Protein AF-A0A7K3CUM5-F1 (afdb_monomer_lite)

Structure (mmCIF, N/CA/C/O backbone):
data_AF-A0A7K3CUM5-F1
#
_entry.id   AF-A0A7K3CUM5-F1
#
loop_
_atom_site.group_PDB
_atom_site.id
_atom_site.type_symbol
_atom_site.label_atom_id
_atom_site.label_alt_id
_atom_site.label_comp_id
_atom_site.label_asym_id
_atom_site.label_entity_id
_atom_site.label_seq_id
_atom_site.pdbx_PDB_ins_code
_atom_site.Cartn_x
_atom_site.Cartn_y
_atom_site.Cartn_z
_atom_site.occupancy
_atom_site.B_iso_or_equiv
_atom_site.auth_seq_id
_atom_site.auth_comp_id
_atom_site.auth_asym_id
_atom_site.auth_atom_id
_atom_site.pdbx_PDB_model_num
ATOM 1 N N . MET A 1 1 ? 59.571 -7.561 -59.762 1.00 53.09 1 MET A N 1
ATOM 2 C CA . MET A 1 1 ? 59.050 -6.194 -59.968 1.00 53.09 1 MET A CA 1
ATOM 3 C C . MET A 1 1 ? 57.542 -6.285 -59.881 1.00 53.09 1 MET A C 1
ATOM 5 O O . MET A 1 1 ? 56.894 -6.546 -60.883 1.00 53.09 1 MET A O 1
ATOM 9 N N . THR A 1 2 ? 57.012 -6.212 -58.664 1.00 50.41 2 THR A N 1
ATOM 10 C CA . THR A 1 2 ? 55.568 -6.219 -58.409 1.00 50.41 2 THR A CA 1
ATOM 11 C C . THR A 1 2 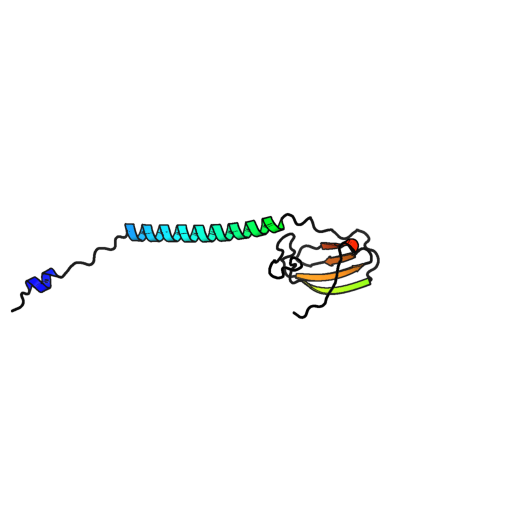? 54.984 -4.952 -59.023 1.00 50.41 2 THR A C 1
ATOM 13 O O . THR A 1 2 ? 55.534 -3.864 -58.837 1.00 50.41 2 THR A O 1
ATOM 16 N N . SER A 1 3 ? 53.963 -5.109 -59.858 1.00 68.12 3 SER A N 1
ATOM 17 C CA . SER A 1 3 ? 53.439 -4.035 -60.695 1.00 68.12 3 SER A CA 1
ATOM 18 C C . SER A 1 3 ? 52.753 -2.980 -59.828 1.00 68.12 3 SER A C 1
ATOM 20 O O . SER A 1 3 ? 51.874 -3.305 -59.036 1.00 68.12 3 SER A O 1
ATOM 22 N N . LEU A 1 4 ? 53.095 -1.700 -60.009 1.00 62.44 4 LEU A N 1
ATOM 23 C CA . LEU A 1 4 ? 52.380 -0.584 -59.370 1.00 62.44 4 LEU A CA 1
ATOM 24 C C . LEU A 1 4 ? 50.881 -0.551 -59.740 1.00 62.44 4 LEU A C 1
ATOM 26 O O . LEU A 1 4 ? 50.102 0.102 -59.052 1.00 62.44 4 LEU A O 1
ATOM 30 N N . LEU A 1 5 ? 50.474 -1.274 -60.792 1.00 59.59 5 LEU A N 1
ATOM 31 C CA . LEU A 1 5 ? 49.072 -1.457 -61.170 1.00 59.59 5 LEU A CA 1
ATOM 32 C C . LEU A 1 5 ? 48.315 -2.386 -60.209 1.00 59.59 5 LEU A C 1
ATOM 34 O O . LEU A 1 5 ? 47.130 -2.164 -59.992 1.00 59.59 5 LEU A O 1
ATOM 38 N N . GLU A 1 6 ? 48.979 -3.370 -59.590 1.00 58.12 6 GLU A N 1
ATOM 39 C CA . GLU A 1 6 ? 48.338 -4.249 -58.597 1.00 58.12 6 GLU A CA 1
ATOM 40 C C . GLU A 1 6 ? 48.043 -3.492 -57.294 1.00 58.12 6 GLU A C 1
ATOM 42 O O . GLU A 1 6 ? 46.953 -3.619 -56.751 1.00 58.12 6 GLU A O 1
ATOM 47 N N . LEU A 1 7 ? 48.947 -2.606 -56.848 1.00 57.81 7 LEU A N 1
ATOM 48 C CA . LEU A 1 7 ? 48.700 -1.745 -55.678 1.00 57.81 7 LEU A CA 1
ATOM 49 C C . LEU A 1 7 ? 47.590 -0.702 -55.907 1.00 57.81 7 LEU A C 1
ATOM 51 O O . LEU A 1 7 ? 47.022 -0.185 -54.946 1.00 57.81 7 LEU A O 1
ATOM 55 N N . ALA A 1 8 ? 47.322 -0.338 -57.164 1.00 58.38 8 ALA A N 1
ATOM 56 C CA . ALA A 1 8 ? 46.283 0.624 -57.521 1.00 58.38 8 ALA A CA 1
ATOM 57 C C . ALA A 1 8 ? 44.900 -0.029 -57.687 1.00 58.38 8 ALA A C 1
ATOM 59 O O . ALA A 1 8 ? 43.894 0.651 -57.487 1.00 58.38 8 ALA A O 1
ATOM 60 N N . ALA A 1 9 ? 44.852 -1.322 -58.024 1.00 56.12 9 ALA A N 1
ATOM 61 C CA . ALA A 1 9 ? 43.613 -2.079 -58.201 1.00 56.12 9 ALA A CA 1
ATOM 62 C C . ALA A 1 9 ? 42.875 -2.352 -56.876 1.00 56.12 9 ALA A C 1
ATOM 64 O O . ALA A 1 9 ? 41.657 -2.476 -56.882 1.00 56.12 9 ALA A O 1
ATOM 65 N N . ASP A 1 10 ? 43.590 -2.355 -55.747 1.00 53.47 10 ASP A N 1
ATOM 66 C CA . ASP A 1 10 ? 43.051 -2.674 -54.414 1.00 53.47 10 ASP A CA 1
ATOM 67 C C . ASP A 1 10 ? 42.476 -1.471 -53.643 1.00 53.47 10 ASP A C 1
ATOM 69 O O . ASP A 1 10 ? 42.164 -1.557 -52.455 1.00 53.47 10 ASP A O 1
ATOM 73 N N . LYS A 1 11 ? 42.297 -0.317 -54.296 1.00 53.44 11 LYS A N 1
ATOM 74 C CA . LYS A 1 11 ? 41.508 0.782 -53.719 1.00 53.44 11 LYS A CA 1
ATOM 75 C C . LYS A 1 11 ? 40.023 0.561 -53.989 1.00 53.44 11 LYS A C 1
ATOM 77 O O . LYS A 1 11 ? 39.371 1.388 -54.628 1.00 53.44 11 LYS A O 1
ATOM 82 N N . GLU A 1 12 ? 39.478 -0.531 -53.454 1.00 58.66 12 GLU A N 1
ATOM 83 C CA . GLU A 1 12 ? 38.047 -0.588 -53.174 1.00 58.66 12 GLU A CA 1
ATOM 84 C C . GLU A 1 12 ? 37.736 0.562 -52.216 1.00 58.66 12 GLU A C 1
ATOM 86 O O . GLU A 1 12 ? 38.120 0.593 -51.045 1.00 58.66 12 GLU A O 1
ATOM 91 N N . SER A 1 13 ? 37.107 1.592 -52.770 1.00 55.03 13 SER A N 1
ATOM 92 C CA . SER A 1 13 ? 36.547 2.681 -51.990 1.00 55.03 13 SER A CA 1
ATOM 93 C C . SER A 1 13 ? 35.516 2.037 -51.076 1.00 55.03 13 SER A C 1
ATOM 95 O O . SER A 1 13 ? 34.569 1.455 -51.595 1.00 55.03 13 SER A O 1
ATOM 97 N N . ALA A 1 14 ? 35.734 2.074 -49.757 1.00 56.09 14 ALA A N 1
ATOM 98 C CA . ALA A 1 14 ? 34.815 1.489 -48.785 1.00 56.09 14 ALA A CA 1
ATOM 99 C C . ALA A 1 14 ? 33.374 1.827 -49.190 1.00 56.09 14 ALA A C 1
ATOM 101 O O . ALA A 1 14 ? 33.070 3.017 -49.339 1.00 56.09 14 ALA A O 1
ATOM 102 N N . GLU A 1 15 ? 32.548 0.798 -49.441 1.00 59.97 15 GLU A N 1
ATOM 103 C CA . GLU A 1 15 ? 31.167 0.966 -49.900 1.00 59.97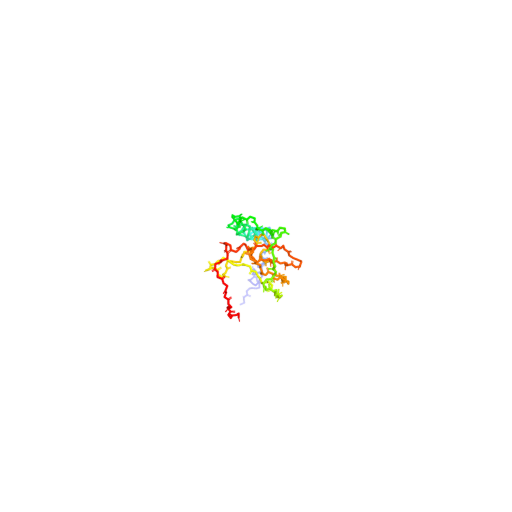 15 GLU A CA 1
ATOM 104 C C . GLU A 1 15 ? 30.525 2.094 -49.099 1.00 59.97 15 GLU A C 1
ATOM 106 O O . GLU A 1 15 ? 30.526 2.082 -47.860 1.00 59.97 15 GLU A O 1
ATOM 111 N N . VAL A 1 16 ? 30.057 3.120 -49.817 1.00 61.28 16 VAL A N 1
ATOM 112 C CA . VAL A 1 16 ? 29.380 4.259 -49.211 1.00 61.28 16 VAL A CA 1
ATOM 113 C C . VAL A 1 16 ? 28.266 3.665 -48.380 1.00 61.28 16 VAL A C 1
ATOM 115 O O . VAL A 1 16 ? 27.351 3.055 -48.920 1.00 61.28 16 VAL A O 1
ATOM 118 N N . THR A 1 17 ? 28.419 3.798 -47.064 1.00 66.88 17 THR A N 1
ATOM 119 C CA . THR A 1 17 ? 27.442 3.408 -46.055 1.00 66.88 17 THR A CA 1
ATOM 120 C C . THR A 1 17 ? 26.035 3.484 -46.640 1.00 66.88 17 THR A C 1
ATOM 122 O O . THR A 1 17 ? 25.606 4.578 -47.012 1.00 66.88 17 THR A O 1
ATOM 125 N N . ASP A 1 18 ? 25.328 2.354 -46.720 1.00 78.00 18 ASP A N 1
ATOM 126 C CA . ASP A 1 18 ? 23.920 2.362 -47.106 1.00 78.00 18 ASP A CA 1
ATOM 127 C C . ASP A 1 18 ? 23.126 3.054 -45.990 1.00 78.00 18 ASP A C 1
ATOM 129 O O . ASP A 1 18 ? 22.683 2.459 -45.002 1.00 78.00 18 ASP A O 1
ATOM 133 N N . TRP A 1 19 ? 23.038 4.375 -46.110 1.00 79.06 19 TRP A N 1
ATOM 134 C CA . TRP A 1 19 ? 22.367 5.244 -45.161 1.00 79.06 19 TRP A CA 1
ATOM 135 C C . TRP A 1 19 ? 20.874 4.935 -45.089 1.00 79.06 19 TRP A C 1
ATOM 137 O O . TRP A 1 19 ? 20.289 5.107 -44.022 1.00 79.06 19 TRP A O 1
ATOM 147 N N . ALA A 1 20 ? 20.271 4.430 -46.171 1.00 81.62 20 ALA A N 1
ATOM 148 C CA . ALA A 1 20 ? 18.874 4.019 -46.183 1.00 81.62 20 ALA A CA 1
ATOM 149 C C . ALA A 1 20 ? 18.681 2.742 -45.356 1.00 81.62 20 ALA A C 1
ATOM 151 O O . ALA A 1 20 ? 17.809 2.710 -44.486 1.00 81.62 20 ALA A O 1
ATOM 152 N N . ALA A 1 21 ? 19.541 1.736 -45.539 1.00 84.12 21 ALA A N 1
ATOM 153 C CA . ALA A 1 21 ? 19.527 0.533 -44.712 1.00 84.12 21 ALA A CA 1
ATOM 154 C C . ALA A 1 21 ? 19.794 0.859 -43.237 1.00 84.12 21 ALA A C 1
ATOM 156 O O . ALA A 1 21 ? 19.066 0.390 -42.362 1.00 84.12 21 ALA A O 1
ATOM 157 N N . ARG A 1 22 ? 20.789 1.706 -42.931 1.00 87.12 22 ARG A N 1
ATOM 158 C CA . ARG A 1 22 ? 21.073 2.128 -41.547 1.00 87.12 22 ARG A CA 1
ATOM 159 C C . ARG A 1 22 ? 19.906 2.883 -40.925 1.00 87.12 22 ARG A C 1
ATOM 161 O O . ARG A 1 22 ? 19.554 2.598 -39.783 1.00 87.12 22 ARG A O 1
ATOM 168 N N . LEU A 1 23 ? 19.286 3.806 -41.659 1.00 92.19 23 LEU A N 1
ATOM 169 C CA . LEU A 1 23 ? 18.109 4.525 -41.178 1.00 92.19 23 LEU A CA 1
ATOM 170 C C . LEU A 1 23 ? 16.940 3.562 -40.935 1.00 92.19 23 LEU A C 1
ATOM 172 O O . LEU A 1 23 ? 16.277 3.668 -39.908 1.00 92.19 23 LEU A O 1
ATOM 176 N N . GLY A 1 24 ? 16.746 2.578 -41.817 1.00 93.69 24 GLY A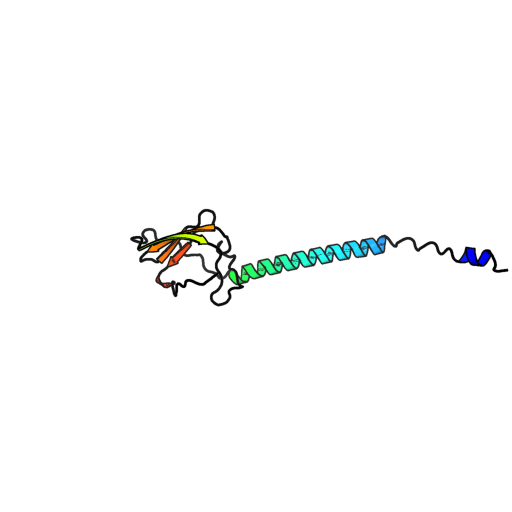 N 1
ATOM 177 C CA . GLY A 1 24 ? 15.770 1.503 -41.637 1.00 93.69 24 GLY A CA 1
ATOM 178 C C . GLY A 1 24 ? 16.003 0.706 -40.351 1.00 93.69 24 GLY A C 1
ATOM 179 O O . GLY A 1 24 ? 15.078 0.546 -39.556 1.00 93.69 24 GLY A O 1
ATOM 180 N N . TRP A 1 25 ? 17.243 0.279 -40.090 1.00 95.12 25 TRP A N 1
ATOM 181 C CA . TRP A 1 25 ? 17.613 -0.411 -38.849 1.00 95.12 25 TRP A CA 1
ATOM 182 C C . TRP A 1 25 ? 17.403 0.453 -37.604 1.00 95.12 25 TRP A C 1
ATOM 184 O O . TRP A 1 25 ? 16.889 -0.039 -36.601 1.00 95.12 25 TRP A O 1
ATOM 194 N N . VAL A 1 26 ? 17.752 1.741 -37.663 1.00 95.62 26 VAL A N 1
ATOM 195 C CA . VAL A 1 26 ? 17.550 2.679 -36.548 1.00 95.62 26 VAL A CA 1
ATOM 196 C C . VAL A 1 26 ? 16.063 2.867 -36.259 1.00 95.62 26 VAL A C 1
ATOM 198 O O . VAL A 1 26 ? 15.649 2.754 -35.108 1.00 95.62 26 VAL A O 1
ATOM 201 N N . VAL A 1 27 ? 15.243 3.104 -37.285 1.00 97.31 27 VAL A N 1
ATOM 202 C CA . VAL A 1 27 ? 13.789 3.243 -37.124 1.00 97.31 27 VAL A CA 1
ATOM 203 C C . VAL A 1 27 ? 13.181 1.948 -36.586 1.00 97.31 27 VAL A C 1
ATOM 205 O O . VAL A 1 27 ? 12.398 1.994 -35.639 1.00 97.31 27 VAL A O 1
ATOM 208 N N . GLY A 1 28 ? 13.582 0.792 -37.122 1.00 97.50 28 GLY A N 1
ATOM 209 C CA . GLY A 1 28 ? 13.142 -0.515 -36.635 1.00 97.50 28 GLY A CA 1
ATOM 210 C C . GLY A 1 28 ? 13.487 -0.737 -35.161 1.00 97.50 28 GLY A C 1
ATOM 211 O O . GLY A 1 28 ? 12.627 -1.143 -34.379 1.00 97.50 28 GLY A O 1
ATOM 212 N N . LEU A 1 29 ? 14.713 -0.394 -34.754 1.00 97.50 29 LEU A N 1
ATOM 213 C CA . LEU A 1 29 ? 15.148 -0.482 -33.362 1.00 97.50 29 LEU A CA 1
ATOM 214 C C . LEU A 1 29 ? 14.345 0.459 -32.453 1.00 97.50 29 LEU A C 1
ATOM 216 O O . LEU A 1 29 ? 13.912 0.043 -31.381 1.00 97.50 29 LEU A O 1
ATOM 220 N N . LEU A 1 30 ? 14.102 1.702 -32.876 1.00 98.25 30 LEU A N 1
ATOM 221 C CA . LEU A 1 30 ? 13.305 2.661 -32.105 1.00 98.25 30 LEU A CA 1
ATOM 222 C C . LEU A 1 30 ? 11.858 2.191 -31.923 1.00 98.25 30 LEU A C 1
ATOM 224 O O . LEU A 1 30 ? 11.323 2.287 -30.819 1.00 98.25 30 LEU A O 1
ATOM 228 N N . LEU A 1 31 ? 11.237 1.642 -32.971 1.00 98.31 31 LEU A N 1
ATOM 229 C CA . LEU A 1 31 ? 9.892 1.067 -32.890 1.00 98.31 31 LEU A CA 1
ATOM 230 C C . LEU A 1 31 ? 9.853 -0.148 -31.962 1.00 98.31 31 LEU A C 1
ATOM 232 O O . LEU A 1 31 ? 8.930 -0.271 -31.159 1.00 98.31 31 LEU A O 1
ATOM 236 N N . PHE A 1 32 ? 10.865 -1.015 -32.023 1.00 97.75 32 PHE A N 1
ATOM 237 C CA . PHE A 1 32 ? 10.978 -2.157 -31.121 1.00 97.75 32 PHE A CA 1
ATOM 238 C C . PHE A 1 32 ? 11.120 -1.715 -29.659 1.00 97.75 32 PHE A C 1
ATOM 240 O O . PHE A 1 32 ? 10.403 -2.211 -28.792 1.00 97.75 32 PHE A O 1
ATOM 247 N N . ILE A 1 33 ? 11.979 -0.730 -29.383 1.00 98.00 33 ILE A N 1
ATOM 248 C CA . ILE A 1 33 ? 12.132 -0.143 -28.046 1.00 98.00 33 ILE A CA 1
ATOM 249 C C . ILE A 1 33 ? 10.802 0.455 -27.570 1.00 98.00 33 ILE A C 1
ATOM 251 O O . ILE A 1 33 ? 10.362 0.167 -26.456 1.00 98.00 33 ILE A O 1
ATOM 255 N N . ALA A 1 34 ? 10.131 1.246 -28.411 1.00 97.69 34 ALA A N 1
ATOM 256 C CA . ALA A 1 34 ? 8.836 1.834 -28.084 1.00 97.69 34 ALA A CA 1
ATOM 257 C C . ALA A 1 34 ? 7.775 0.761 -27.785 1.00 97.69 34 ALA A C 1
ATOM 259 O O . ALA A 1 34 ? 7.024 0.900 -26.818 1.00 97.69 34 ALA A O 1
ATOM 260 N N . LEU A 1 35 ? 7.750 -0.332 -28.556 1.00 96.94 35 LEU A N 1
ATOM 261 C CA . LEU A 1 35 ? 6.868 -1.475 -28.324 1.00 96.94 35 LEU A CA 1
ATOM 262 C C . LEU A 1 35 ? 7.162 -2.153 -26.981 1.00 96.94 35 LEU A C 1
ATOM 264 O O . LEU A 1 35 ? 6.230 -2.426 -26.229 1.00 96.94 35 LEU A O 1
ATOM 268 N N . VAL A 1 36 ? 8.434 -2.388 -26.643 1.00 96.75 36 VAL A N 1
ATOM 269 C CA . VAL A 1 36 ? 8.822 -2.965 -25.345 1.00 96.75 36 VAL A CA 1
ATOM 270 C C . VAL A 1 36 ? 8.357 -2.069 -24.199 1.00 96.75 36 VAL A C 1
ATOM 272 O O . VAL A 1 36 ? 7.700 -2.554 -23.278 1.00 96.75 36 VAL A O 1
ATOM 275 N N . TYR A 1 37 ? 8.607 -0.758 -24.266 1.00 95.88 37 TYR A N 1
ATOM 276 C CA . TYR A 1 37 ? 8.120 0.181 -23.249 1.00 95.88 37 TYR A CA 1
ATOM 277 C C . TYR A 1 37 ? 6.590 0.212 -23.162 1.00 95.88 37 TYR A C 1
ATOM 279 O O . TYR A 1 37 ? 6.036 0.316 -22.064 1.00 95.88 37 TYR A O 1
ATOM 287 N N . TRP A 1 38 ? 5.895 0.089 -24.294 1.00 95.31 38 TRP A N 1
ATOM 288 C CA . TRP A 1 38 ? 4.440 -0.007 -24.324 1.00 95.31 38 TRP A CA 1
ATOM 289 C C . TRP A 1 38 ? 3.937 -1.290 -23.647 1.00 95.31 38 TRP A C 1
ATOM 291 O O . TRP A 1 38 ? 3.066 -1.209 -22.782 1.00 95.31 38 TRP A O 1
ATOM 301 N N . LEU A 1 39 ? 4.538 -2.448 -23.938 1.00 93.50 39 LEU A N 1
ATOM 302 C CA . LEU A 1 39 ? 4.207 -3.724 -23.293 1.00 93.50 39 LEU A CA 1
ATOM 303 C C . LEU A 1 39 ? 4.506 -3.709 -21.789 1.00 93.50 39 LEU A C 1
ATOM 305 O O . LEU A 1 39 ? 3.698 -4.195 -21.001 1.00 93.50 39 LEU A O 1
ATOM 309 N N . MET A 1 40 ? 5.622 -3.107 -21.363 1.00 90.69 40 MET A N 1
ATOM 310 C CA . MET A 1 40 ? 5.931 -2.925 -19.939 1.00 90.69 40 MET A CA 1
ATOM 311 C C . MET A 1 40 ? 4.867 -2.070 -19.244 1.00 90.69 40 MET A C 1
ATOM 313 O O . MET A 1 40 ? 4.428 -2.406 -18.143 1.00 90.69 40 MET A O 1
ATOM 317 N N . ARG A 1 41 ? 4.417 -0.988 -19.894 1.00 86.81 41 ARG A N 1
ATOM 318 C CA . ARG A 1 41 ? 3.336 -0.136 -19.385 1.00 86.81 41 ARG A CA 1
ATOM 319 C C . ARG A 1 41 ? 2.020 -0.904 -19.285 1.00 86.81 41 ARG A C 1
ATOM 321 O O . ARG A 1 41 ? 1.328 -0.772 -18.278 1.00 86.81 41 ARG A O 1
ATOM 328 N N . GLU A 1 42 ? 1.678 -1.697 -20.294 1.00 87.25 42 GLU A N 1
ATOM 329 C CA . GLU A 1 42 ? 0.434 -2.468 -20.316 1.00 87.25 42 GLU A CA 1
ATOM 330 C C . GLU A 1 42 ? 0.440 -3.592 -19.272 1.00 87.25 42 GLU A C 1
ATOM 332 O O . GLU A 1 42 ? -0.517 -3.727 -18.514 1.00 87.25 42 GLU A O 1
ATOM 337 N N . GLY A 1 43 ? 1.562 -4.300 -19.112 1.00 81.56 43 GLY A N 1
ATOM 338 C CA . GLY A 1 43 ? 1.747 -5.277 -18.036 1.00 81.56 43 GLY A CA 1
ATOM 339 C C . GLY A 1 43 ? 1.643 -4.655 -16.638 1.00 81.56 43 GLY A C 1
ATOM 340 O O . GLY A 1 43 ? 1.167 -5.291 -15.696 1.00 81.56 43 GLY A O 1
ATOM 341 N N . TRP A 1 44 ? 2.033 -3.386 -16.487 1.00 72.25 44 TRP A N 1
ATOM 342 C CA . TRP A 1 44 ? 1.847 -2.658 -15.232 1.00 72.25 44 TRP A CA 1
ATOM 343 C C . TRP A 1 44 ? 0.377 -2.308 -14.970 1.00 72.25 44 TRP A C 1
ATOM 345 O O . TRP A 1 44 ? -0.079 -2.442 -13.835 1.00 72.25 44 TRP A O 1
ATOM 355 N N . LYS A 1 45 ? -0.382 -1.926 -16.007 1.00 69.44 45 LYS A N 1
ATOM 356 C CA . LYS A 1 45 ? -1.835 -1.702 -15.904 1.00 69.44 45 LYS A CA 1
ATOM 357 C C . LYS A 1 45 ? -2.600 -2.993 -15.618 1.00 69.44 45 LYS A C 1
ATOM 359 O O . LYS A 1 45 ? -3.504 -2.974 -14.792 1.00 69.44 45 LYS A O 1
ATOM 364 N N . TRP A 1 46 ? -2.208 -4.108 -16.237 1.00 69.56 46 TRP A N 1
ATOM 365 C CA . TRP A 1 46 ? -2.803 -5.427 -15.993 1.00 69.56 46 TRP A CA 1
ATOM 366 C C . TRP A 1 46 ? -2.608 -5.905 -14.546 1.00 69.56 46 TRP A C 1
ATOM 368 O O . TRP A 1 46 ? -3.493 -6.526 -13.960 1.00 69.56 46 TRP A O 1
ATOM 378 N N . ARG A 1 47 ? -1.485 -5.553 -13.906 1.00 65.25 47 ARG A N 1
ATOM 379 C CA . ARG A 1 47 ? -1.337 -5.758 -12.454 1.00 65.25 47 ARG A CA 1
ATOM 380 C C . ARG A 1 47 ? -2.325 -4.922 -11.640 1.00 65.25 47 ARG A C 1
ATOM 382 O O . ARG A 1 47 ? -2.841 -5.410 -10.643 1.00 65.25 47 ARG A O 1
ATOM 389 N N . GLY A 1 48 ? -2.630 -3.705 -12.087 1.00 60.75 48 GLY A N 1
ATOM 390 C CA . GLY A 1 48 ? -3.693 -2.884 -11.504 1.00 60.75 48 GLY A CA 1
ATOM 391 C C . GLY A 1 48 ? -5.078 -3.523 -11.639 1.00 60.75 48 GLY A C 1
ATOM 392 O O . GLY A 1 48 ? -5.838 -3.496 -10.680 1.00 60.75 48 GLY A O 1
ATOM 393 N N . THR A 1 49 ? -5.388 -4.160 -12.776 1.00 60.78 49 THR A N 1
ATOM 394 C CA . THR A 1 49 ? -6.678 -4.848 -12.976 1.00 60.78 49 THR A CA 1
ATOM 395 C C . THR A 1 49 ? -6.821 -6.106 -12.124 1.00 60.78 49 THR A C 1
ATOM 397 O O . THR A 1 49 ? -7.907 -6.362 -11.626 1.00 60.78 49 THR A O 1
ATOM 400 N N . LEU A 1 50 ? -5.733 -6.847 -11.875 1.00 61.03 50 LEU A N 1
ATOM 401 C CA . LEU A 1 50 ? -5.750 -8.003 -10.963 1.00 61.03 50 LEU A CA 1
ATOM 402 C C . LEU A 1 50 ? -5.993 -7.603 -9.497 1.00 61.03 50 LEU A C 1
ATOM 404 O O . LEU A 1 50 ? -6.463 -8.414 -8.709 1.00 61.03 50 LEU A O 1
ATOM 408 N N . GLN A 1 51 ? -5.689 -6.355 -9.136 1.00 60.28 51 GLN A N 1
ATOM 409 C CA . GLN A 1 51 ? -5.993 -5.769 -7.827 1.00 60.28 51 GLN A CA 1
ATOM 410 C C . GLN A 1 51 ? -7.281 -4.921 -7.850 1.00 60.28 51 GLN A C 1
ATOM 412 O O . GLN A 1 51 ? -7.639 -4.328 -6.835 1.00 60.28 51 GLN A O 1
ATOM 417 N N . GLY A 1 52 ? -7.967 -4.833 -8.995 1.00 58.78 52 GLY A N 1
ATOM 418 C CA . GLY A 1 52 ? -9.154 -3.998 -9.196 1.00 58.78 52 GLY A CA 1
ATOM 419 C C . GLY A 1 52 ? -10.414 -4.538 -8.520 1.00 58.78 52 GLY A C 1
ATOM 420 O O . GLY A 1 52 ? -11.307 -3.759 -8.209 1.00 58.78 52 GLY A O 1
ATOM 421 N N . ASP A 1 53 ? -10.447 -5.838 -8.221 1.00 64.56 53 ASP A N 1
ATOM 422 C CA . ASP A 1 53 ? -11.535 -6.479 -7.470 1.00 64.56 53 ASP A CA 1
ATOM 423 C C . ASP A 1 53 ? -11.471 -6.187 -5.960 1.00 64.56 53 ASP A C 1
ATOM 425 O O . ASP A 1 53 ? -12.295 -6.686 -5.191 1.00 64.56 53 ASP A O 1
ATOM 429 N N . LEU A 1 54 ? -10.494 -5.391 -5.504 1.00 72.81 54 LEU A N 1
ATOM 430 C CA . LEU A 1 54 ? -10.465 -4.931 -4.123 1.00 72.81 54 LEU A CA 1
ATOM 431 C C . LEU A 1 54 ? -11.662 -4.002 -3.882 1.00 72.81 54 LEU A C 1
ATOM 433 O O . LEU A 1 54 ? -11.727 -2.932 -4.502 1.00 72.81 54 LEU A O 1
ATOM 437 N N . PRO A 1 55 ? -12.586 -4.375 -2.976 1.00 79.00 55 PRO A N 1
ATOM 438 C CA . PRO A 1 55 ? -13.726 -3.536 -2.655 1.00 79.00 55 PRO A CA 1
ATOM 439 C C . PRO A 1 55 ? -13.250 -2.190 -2.111 1.00 79.00 55 PRO A C 1
ATOM 441 O O . PRO A 1 55 ? -12.120 -2.050 -1.632 1.00 79.00 55 PRO A O 1
ATOM 444 N N . GLU A 1 56 ? -14.126 -1.195 -2.198 1.00 83.50 56 GLU A N 1
ATOM 445 C CA . GLU A 1 56 ? -13.861 0.117 -1.624 1.00 83.50 56 GLU A CA 1
ATOM 446 C C . GLU A 1 56 ? -13.538 -0.009 -0.130 1.00 83.50 56 GLU A C 1
ATOM 448 O O . GLU A 1 56 ? -14.106 -0.844 0.586 1.00 83.50 56 GLU A O 1
ATOM 453 N N . LEU A 1 57 ? -12.569 0.784 0.326 1.00 85.00 57 LEU A N 1
ATOM 454 C CA . LEU A 1 57 ? -12.108 0.709 1.703 1.00 85.00 57 LEU A CA 1
ATOM 455 C C . LEU A 1 57 ? -13.216 1.207 2.637 1.00 85.00 57 LEU A C 1
ATOM 457 O O . LEU A 1 57 ? -13.745 2.300 2.414 1.00 85.00 57 LEU A O 1
ATOM 461 N N . PRO A 1 58 ? -13.562 0.447 3.694 1.00 87.06 58 PRO A N 1
ATOM 462 C CA . PRO A 1 58 ? -14.489 0.932 4.699 1.00 87.06 58 PRO A CA 1
ATOM 463 C C . PRO A 1 58 ? -14.007 2.273 5.250 1.00 87.06 58 PRO A C 1
ATOM 465 O O . PRO A 1 58 ? -12.816 2.467 5.503 1.00 87.06 58 PRO A O 1
ATOM 468 N N . THR A 1 59 ? -14.940 3.200 5.430 1.00 86.06 59 THR A N 1
ATOM 469 C CA . THR A 1 59 ? -14.690 4.458 6.139 1.00 86.06 59 THR A CA 1
ATOM 470 C C . THR A 1 59 ? -15.052 4.276 7.608 1.00 86.06 59 THR A C 1
ATOM 472 O O . THR A 1 59 ? -15.921 3.462 7.937 1.00 86.06 59 THR A O 1
ATOM 475 N N . ALA A 1 60 ? -14.379 5.009 8.493 1.00 84.06 60 ALA A N 1
ATOM 476 C CA . ALA A 1 60 ? -14.685 4.972 9.913 1.00 84.06 60 ALA A CA 1
ATOM 477 C C . ALA A 1 60 ? -16.156 5.367 10.162 1.00 84.06 60 ALA A C 1
ATOM 479 O O . ALA A 1 60 ? -16.676 6.267 9.492 1.00 84.06 60 ALA A O 1
ATOM 480 N N . PRO A 1 61 ? -16.854 4.698 11.097 1.00 86.44 61 PRO A N 1
ATOM 481 C CA . PRO A 1 61 ? -18.190 5.117 11.501 1.00 86.44 61 PRO A CA 1
ATOM 482 C C . PRO A 1 61 ? -18.134 6.507 12.149 1.00 86.44 61 PRO A C 1
ATOM 484 O O . PRO A 1 61 ? -17.119 6.893 12.721 1.00 86.44 61 PRO A O 1
ATOM 487 N N . SER A 1 62 ? -19.241 7.251 12.099 1.00 84.00 62 SER A N 1
ATOM 488 C CA . SER A 1 62 ? -19.321 8.604 12.676 1.00 84.00 62 SER A CA 1
ATOM 489 C C . SER A 1 62 ? -19.090 8.641 14.189 1.00 84.00 62 SER A C 1
ATOM 491 O O . SER A 1 62 ? -18.668 9.665 14.715 1.00 84.00 62 SER A O 1
ATOM 493 N N . ASP A 1 63 ? -19.390 7.539 14.876 1.00 85.62 63 ASP A N 1
ATOM 494 C CA . ASP A 1 63 ? -19.113 7.340 16.297 1.00 85.62 63 ASP A CA 1
ATOM 495 C C . ASP A 1 63 ? -18.452 5.963 16.490 1.00 85.62 63 ASP A C 1
ATOM 497 O O . ASP A 1 63 ? -19.143 4.952 16.638 1.00 85.62 63 ASP A O 1
ATOM 501 N N . PRO A 1 64 ? -17.112 5.882 16.400 1.00 82.06 64 PRO A N 1
ATOM 502 C CA . PRO A 1 64 ? -16.378 4.633 16.585 1.00 82.06 64 PRO A CA 1
ATOM 503 C C . PRO A 1 64 ? -16.275 4.217 18.062 1.00 82.06 64 PRO A C 1
ATOM 505 O O . PRO A 1 64 ? -15.815 3.112 18.358 1.00 82.06 64 PRO A O 1
ATOM 508 N N . GLY A 1 65 ? -16.732 5.065 18.991 1.00 88.44 65 GLY A N 1
ATOM 509 C CA . GLY A 1 65 ? -16.588 4.862 20.426 1.00 88.44 65 GLY A CA 1
ATOM 510 C C . GLY A 1 65 ? -15.219 5.299 20.970 1.00 88.44 65 GLY A C 1
ATOM 511 O O . GLY A 1 65 ? -14.427 5.932 20.268 1.00 88.44 65 GLY A O 1
ATOM 512 N N . PRO A 1 66 ? -14.932 5.001 22.251 1.00 90.62 66 PRO A N 1
ATOM 513 C CA . PRO A 1 66 ? -13.723 5.469 22.918 1.00 90.62 66 PRO A CA 1
ATOM 514 C C . PRO A 1 66 ? -12.454 4.811 22.360 1.00 90.62 66 PRO A C 1
ATOM 516 O O . PRO A 1 66 ? -12.420 3.608 22.084 1.00 90.62 66 PRO A O 1
ATOM 519 N N . ALA A 1 67 ? -11.380 5.598 22.265 1.00 93.31 67 ALA A N 1
ATOM 520 C CA . ALA A 1 67 ? -10.059 5.104 21.899 1.00 93.31 67 ALA A CA 1
ATOM 521 C C . ALA A 1 67 ? -9.503 4.180 22.994 1.00 93.31 67 ALA A C 1
ATOM 523 O O . ALA A 1 67 ? -9.340 4.571 24.151 1.00 93.31 67 ALA A O 1
ATOM 524 N N . ARG A 1 68 ? -9.191 2.939 22.618 1.00 94.19 68 ARG A N 1
ATOM 525 C CA . ARG A 1 68 ? -8.487 1.965 23.462 1.00 94.19 68 ARG A CA 1
ATOM 526 C C . ARG A 1 68 ? -6.978 2.146 23.402 1.00 94.19 68 ARG A C 1
ATOM 528 O O . ARG A 1 68 ? -6.290 1.914 24.392 1.00 94.19 68 ARG A O 1
ATOM 535 N N . LEU A 1 69 ? -6.468 2.479 22.221 1.00 93.88 69 LEU A N 1
ATOM 536 C CA . LEU A 1 69 ? -5.046 2.643 21.964 1.00 93.88 69 LEU A CA 1
ATOM 537 C C . LEU A 1 69 ? -4.846 3.606 20.800 1.00 93.88 69 LEU A C 1
ATOM 539 O O . LEU A 1 69 ? -5.480 3.455 19.758 1.00 93.88 69 LEU A O 1
ATOM 543 N N . GLU A 1 70 ? -3.913 4.533 20.972 1.00 95.69 70 GLU A N 1
ATOM 544 C CA . GLU A 1 70 ? -3.486 5.462 19.935 1.00 95.69 70 GLU A CA 1
ATOM 545 C C . GLU A 1 70 ? -1.995 5.272 19.671 1.00 95.69 70 GLU A C 1
ATOM 547 O O . GLU A 1 70 ? -1.184 5.199 20.599 1.00 95.69 70 GLU A O 1
ATOM 552 N N . LEU A 1 71 ? -1.627 5.158 18.399 1.00 95.12 71 LEU A N 1
ATOM 553 C CA . LEU A 1 71 ? -0.246 4.989 17.964 1.00 95.12 71 LEU A CA 1
ATOM 554 C C . LEU A 1 71 ? 0.035 5.889 16.768 1.00 95.12 71 LEU A C 1
ATOM 556 O O . LEU A 1 71 ? -0.833 6.161 15.947 1.00 95.12 71 LEU A O 1
ATOM 560 N N . SER A 1 72 ? 1.290 6.296 16.623 1.00 95.25 72 SER A N 1
ATOM 561 C CA . SER A 1 72 ? 1.763 6.957 15.410 1.00 95.25 72 SER A CA 1
ATOM 562 C C . SER A 1 72 ? 2.964 6.218 14.843 1.00 95.25 72 SER A C 1
ATOM 564 O O . SER A 1 72 ? 3.729 5.572 15.563 1.00 95.25 72 SER A O 1
ATOM 566 N N . GLY A 1 73 ? 3.130 6.286 13.526 1.00 93.25 73 GLY A N 1
ATOM 567 C CA . GLY A 1 73 ? 4.203 5.573 12.859 1.00 93.25 73 GLY A CA 1
ATOM 568 C C . GLY A 1 73 ? 4.352 5.917 11.387 1.00 93.25 73 GLY A C 1
ATOM 569 O O . GLY A 1 73 ? 3.927 6.969 10.898 1.00 93.25 73 GLY A O 1
ATOM 570 N N . ARG A 1 74 ? 5.000 5.001 10.668 1.00 94.00 74 ARG A N 1
ATOM 571 C CA . ARG A 1 74 ? 5.194 5.088 9.223 1.00 94.00 74 ARG A CA 1
ATOM 572 C C . ARG A 1 74 ? 4.497 3.927 8.540 1.00 94.00 74 ARG A C 1
ATOM 574 O O . ARG A 1 74 ? 4.815 2.766 8.789 1.00 94.00 74 ARG A O 1
ATOM 581 N N . TYR A 1 75 ? 3.608 4.263 7.620 1.00 92.31 75 TYR A N 1
ATOM 582 C CA . TYR A 1 75 ? 2.969 3.297 6.753 1.00 92.31 75 TYR A CA 1
ATOM 583 C C . TYR A 1 75 ? 3.873 3.010 5.547 1.00 92.31 75 TYR A C 1
ATOM 585 O O . TYR A 1 75 ? 4.289 3.922 4.827 1.00 92.31 75 TYR A O 1
ATOM 593 N N . HIS A 1 76 ? 4.206 1.736 5.341 1.00 90.31 76 HIS A N 1
ATOM 594 C CA . HIS A 1 76 ? 5.114 1.298 4.275 1.00 90.31 76 HIS A CA 1
ATOM 595 C C . HIS A 1 76 ? 4.372 0.821 3.020 1.00 90.31 76 HIS A C 1
ATOM 597 O O . HIS A 1 76 ? 4.854 1.012 1.894 1.00 90.31 76 HIS A O 1
ATOM 603 N N . GLY A 1 77 ? 3.207 0.208 3.210 1.00 89.50 77 GLY A N 1
ATOM 604 C CA . GLY A 1 77 ? 2.386 -0.369 2.156 1.00 89.50 77 GLY A CA 1
ATOM 605 C C . GLY A 1 77 ? 1.598 -1.575 2.654 1.00 89.50 77 GLY A C 1
ATOM 606 O O . GLY A 1 77 ? 1.966 -2.172 3.665 1.00 89.50 77 GLY A O 1
ATOM 607 N N . SER A 1 78 ? 0.570 -1.950 1.900 1.00 89.12 78 SER A N 1
ATOM 608 C CA . SER A 1 78 ? -0.138 -3.218 2.086 1.00 89.12 78 SER A CA 1
ATOM 609 C C . SER A 1 78 ? 0.340 -4.257 1.082 1.00 89.12 78 SER A C 1
ATOM 611 O O . SER A 1 78 ? 0.731 -3.933 -0.044 1.00 89.12 78 SER A O 1
ATOM 613 N N . THR A 1 79 ? 0.290 -5.514 1.504 1.00 89.19 79 THR A N 1
ATOM 614 C CA . THR A 1 79 ? 0.552 -6.681 0.660 1.00 89.19 79 THR A CA 1
ATOM 615 C C . THR A 1 79 ? -0.558 -7.699 0.848 1.00 89.19 79 THR A C 1
ATOM 617 O O . THR A 1 79 ? -1.251 -7.690 1.870 1.00 89.19 79 THR A O 1
ATOM 620 N N . THR A 1 80 ? -0.727 -8.576 -0.132 1.00 85.75 80 THR A N 1
ATOM 621 C CA . THR A 1 80 ? -1.639 -9.710 -0.003 1.00 85.75 80 THR A CA 1
ATOM 622 C C . THR A 1 80 ? -1.095 -10.690 1.039 1.00 85.75 80 THR A C 1
ATOM 624 O O . THR A 1 80 ? 0.085 -11.048 1.031 1.00 85.75 80 THR A O 1
ATOM 627 N N . ALA A 1 81 ? -1.953 -11.141 1.959 1.00 83.62 81 ALA A N 1
ATOM 628 C CA . ALA A 1 81 ? -1.556 -12.086 2.999 1.00 83.62 81 ALA A CA 1
ATOM 629 C C . ALA A 1 81 ? -0.961 -13.367 2.380 1.00 83.62 81 ALA A C 1
ATOM 631 O O . ALA A 1 81 ? -1.567 -13.989 1.511 1.00 83.62 81 ALA A O 1
ATOM 632 N N . GLY A 1 82 ? 0.242 -13.750 2.817 1.00 83.50 82 GLY A N 1
ATOM 633 C CA . GLY A 1 82 ? 0.983 -14.895 2.270 1.00 83.50 82 GLY A CA 1
ATOM 634 C C . GLY A 1 82 ? 1.774 -14.609 0.983 1.00 83.50 82 GLY A C 1
ATOM 635 O O . GLY A 1 82 ? 2.561 -15.455 0.571 1.00 83.50 82 GLY A O 1
ATOM 636 N N . GLN A 1 83 ? 1.632 -13.424 0.381 1.00 83.19 83 GLN A N 1
ATOM 637 C CA . GLN A 1 83 ? 2.322 -13.006 -0.845 1.00 83.19 83 GLN A CA 1
ATOM 638 C C . GLN A 1 83 ? 3.030 -11.660 -0.628 1.00 83.19 83 GLN A C 1
ATOM 640 O O . GLN A 1 83 ? 2.611 -10.616 -1.116 1.00 83.19 83 GLN A O 1
ATOM 645 N N . TRP A 1 84 ? 4.141 -11.673 0.107 1.00 79.50 84 TRP A N 1
ATOM 646 C CA . TRP A 1 84 ? 4.858 -10.455 0.521 1.00 79.50 84 TRP A CA 1
ATOM 647 C C . TRP A 1 84 ? 5.459 -9.637 -0.641 1.00 79.50 84 TRP A C 1
ATOM 649 O O . TRP A 1 84 ? 5.745 -8.452 -0.474 1.00 79.50 84 TRP A O 1
ATOM 659 N N . LEU A 1 85 ? 5.637 -10.246 -1.820 1.00 80.69 85 LEU A N 1
ATOM 660 C CA . LEU A 1 85 ? 6.058 -9.554 -3.045 1.00 80.69 85 LEU A CA 1
ATOM 661 C C . LEU A 1 85 ? 4.896 -8.861 -3.776 1.00 80.69 85 LEU A C 1
ATOM 663 O O . LEU A 1 85 ? 5.137 -7.969 -4.594 1.00 80.69 85 LEU A O 1
ATOM 667 N N . ASP A 1 86 ? 3.649 -9.247 -3.491 1.00 82.88 86 ASP A N 1
ATOM 668 C CA . ASP A 1 86 ? 2.457 -8.657 -4.097 1.00 82.88 86 ASP A CA 1
ATOM 669 C C . ASP A 1 86 ? 2.053 -7.389 -3.342 1.00 82.88 86 ASP A C 1
ATOM 671 O O . ASP A 1 86 ? 1.254 -7.396 -2.402 1.00 82.88 86 ASP A O 1
ATOM 675 N N . ARG A 1 87 ? 2.675 -6.277 -3.738 1.00 82.00 87 ARG A N 1
ATOM 676 C CA . ARG A 1 87 ? 2.361 -4.958 -3.195 1.00 82.00 87 ARG A CA 1
ATOM 677 C C . ARG A 1 87 ? 1.053 -4.444 -3.779 1.00 82.00 87 ARG A C 1
ATOM 679 O O . ARG A 1 87 ? 0.925 -4.299 -4.996 1.00 82.00 87 ARG A O 1
ATOM 686 N N . ILE A 1 88 ? 0.137 -4.065 -2.896 1.00 84.25 88 ILE A N 1
ATOM 687 C CA . ILE A 1 88 ? -1.154 -3.503 -3.278 1.00 84.25 88 ILE A CA 1
ATOM 688 C C . ILE A 1 88 ? -0.966 -2.026 -3.631 1.00 84.25 88 ILE A C 1
ATOM 690 O O . ILE A 1 88 ? -0.510 -1.232 -2.807 1.00 84.25 88 ILE A O 1
ATOM 694 N N . VAL A 1 89 ? -1.289 -1.660 -4.871 1.00 79.12 89 VAL A N 1
ATOM 695 C CA . VAL A 1 89 ? -1.216 -0.281 -5.391 1.00 79.12 89 VAL A CA 1
ATOM 696 C C . VAL A 1 89 ? -2.605 0.364 -5.453 1.00 79.12 89 VAL A C 1
ATOM 698 O O . VAL A 1 89 ? -2.711 1.590 -5.423 1.00 79.12 89 VAL A O 1
ATOM 701 N N . ALA A 1 90 ? -3.664 -0.449 -5.479 1.00 81.38 90 ALA A N 1
ATOM 702 C CA . ALA A 1 90 ? -5.049 0.009 -5.438 1.00 81.38 90 ALA A CA 1
ATOM 703 C C . ALA A 1 90 ? -5.358 0.843 -4.178 1.00 81.38 90 ALA A C 1
ATOM 705 O O . ALA A 1 90 ? -4.728 0.676 -3.128 1.00 81.38 90 ALA A O 1
ATOM 706 N N . HIS A 1 91 ? -6.329 1.757 -4.299 1.00 81.50 91 HIS A N 1
ATOM 707 C CA . HIS A 1 91 ? -6.878 2.568 -3.197 1.00 81.50 91 HIS A CA 1
ATOM 708 C C . HIS A 1 91 ? -5.831 3.325 -2.354 1.00 81.50 91 HIS A C 1
ATOM 710 O O . HIS A 1 91 ? -6.009 3.564 -1.162 1.00 81.50 91 HIS A O 1
ATOM 716 N N . GLY A 1 92 ? -4.677 3.667 -2.942 1.00 81.25 92 GLY A N 1
ATOM 717 C CA . GLY A 1 92 ? -3.596 4.368 -2.236 1.00 81.25 92 GLY A CA 1
ATOM 718 C C . GLY A 1 92 ? -2.900 3.529 -1.153 1.00 81.25 92 GLY A C 1
ATOM 719 O O . GLY A 1 92 ? -2.101 4.051 -0.369 1.00 81.25 92 GLY A O 1
ATOM 720 N N . LEU A 1 93 ? -3.151 2.219 -1.090 1.00 87.50 93 LEU A N 1
ATOM 721 C CA . LEU A 1 93 ? -2.523 1.314 -0.122 1.00 87.50 93 LEU A CA 1
ATOM 722 C C . LEU A 1 93 ? -1.030 1.078 -0.397 1.00 87.50 93 LEU A C 1
ATOM 724 O O . LEU A 1 93 ? -0.316 0.573 0.468 1.00 87.50 93 LEU A O 1
ATOM 728 N N . GLY A 1 94 ? -0.531 1.494 -1.560 1.00 84.69 94 GLY A N 1
ATOM 729 C CA . GLY A 1 94 ? 0.887 1.428 -1.911 1.00 84.69 94 GLY A CA 1
ATOM 730 C C . GLY A 1 94 ? 1.702 2.647 -1.472 1.00 84.69 94 GLY A C 1
ATOM 731 O O . GLY A 1 94 ? 2.935 2.576 -1.464 1.00 84.69 94 GLY A O 1
ATOM 732 N N . THR A 1 95 ? 1.056 3.757 -1.113 1.00 86.12 95 THR A N 1
ATOM 733 C CA . THR A 1 95 ? 1.726 5.034 -0.832 1.00 86.12 95 THR A CA 1
ATOM 734 C C . THR A 1 95 ? 2.361 5.023 0.550 1.00 86.12 95 THR A C 1
ATOM 736 O O . THR A 1 95 ? 1.696 4.715 1.533 1.00 86.12 95 THR A O 1
ATOM 739 N N . ARG A 1 96 ? 3.650 5.375 0.638 1.00 90.81 96 ARG A N 1
ATOM 740 C CA . ARG A 1 96 ? 4.320 5.554 1.932 1.00 90.81 96 ARG A CA 1
ATOM 741 C C . ARG A 1 96 ? 3.889 6.874 2.551 1.00 90.81 96 ARG A C 1
ATOM 743 O O . ARG A 1 96 ? 3.995 7.909 1.901 1.00 90.81 96 ARG A O 1
ATOM 750 N N . SER A 1 97 ? 3.489 6.848 3.812 1.00 92.56 97 SER A N 1
ATOM 751 C CA . SER A 1 97 ? 3.024 8.041 4.521 1.00 92.56 97 SER A CA 1
ATOM 752 C C . SER A 1 97 ? 3.350 7.961 6.010 1.00 92.56 97 SER A C 1
ATOM 754 O O . SER A 1 97 ? 3.771 6.918 6.526 1.00 92.56 97 SER A O 1
ATOM 756 N N . ARG A 1 98 ? 3.163 9.078 6.717 1.00 94.19 98 ARG A N 1
ATOM 757 C CA . ARG A 1 98 ? 2.932 9.017 8.164 1.00 94.19 98 ARG A CA 1
ATOM 758 C C . ARG A 1 98 ? 1.561 8.390 8.400 1.00 94.19 98 ARG A C 1
ATOM 760 O O . ARG A 1 98 ? 0.705 8.434 7.514 1.00 94.19 98 ARG A O 1
ATOM 767 N N . VAL A 1 99 ? 1.391 7.777 9.558 1.00 95.88 99 VAL A N 1
ATOM 768 C CA . VAL A 1 99 ? 0.117 7.189 9.948 1.00 95.88 99 VAL A CA 1
ATOM 769 C C . VAL A 1 99 ? -0.140 7.422 11.425 1.00 95.88 99 VAL A C 1
ATOM 771 O O . VAL A 1 99 ? 0.786 7.339 12.236 1.00 95.88 99 VAL A O 1
ATOM 774 N N . GLU A 1 100 ? -1.391 7.713 11.729 1.00 95.81 100 GLU A N 1
ATOM 775 C CA . GLU A 1 100 ? -1.976 7.793 13.057 1.00 95.81 100 GLU A CA 1
ATOM 776 C C . GLU A 1 100 ? -3.041 6.697 13.131 1.00 95.81 100 GLU A C 1
ATOM 778 O O . GLU A 1 100 ? -3.827 6.509 12.202 1.00 95.81 100 GLU A O 1
ATOM 783 N N . LEU A 1 101 ? -2.969 5.893 14.184 1.00 95.50 101 LEU A N 1
ATOM 784 C CA . LEU A 1 101 ? -3.761 4.689 14.373 1.00 95.50 101 LEU A CA 1
ATOM 785 C C . LEU A 1 101 ? -4.571 4.841 15.648 1.00 95.50 101 LEU A C 1
ATOM 787 O O . LEU A 1 101 ? -3.976 4.978 16.718 1.00 95.50 101 LEU A O 1
ATOM 791 N N . THR A 1 102 ? -5.889 4.722 15.539 1.00 95.94 102 THR A N 1
ATOM 792 C CA . THR A 1 102 ? -6.795 4.754 16.690 1.00 95.94 102 THR A CA 1
ATOM 793 C C . THR A 1 102 ? -7.584 3.459 16.739 1.00 95.94 102 THR A C 1
ATOM 795 O O . THR A 1 102 ? -8.413 3.172 15.876 1.00 95.94 102 THR A O 1
ATOM 798 N N . LEU A 1 103 ? -7.306 2.637 17.747 1.00 94.94 103 LEU A N 1
ATOM 799 C CA . LEU A 1 103 ? -8.028 1.396 17.987 1.00 94.94 103 LEU A CA 1
ATOM 800 C C . LEU A 1 103 ? -9.247 1.676 18.862 1.00 94.94 103 LEU A C 1
ATOM 802 O O . LEU A 1 103 ? -9.115 2.206 19.963 1.00 94.94 103 LEU A O 1
ATOM 806 N N . THR A 1 104 ? -10.413 1.245 18.403 1.00 94.81 104 THR A N 1
ATOM 807 C CA . THR A 1 104 ? -11.703 1.361 19.091 1.00 94.81 104 THR A CA 1
ATOM 808 C C . THR A 1 104 ? -12.409 0.005 19.125 1.00 94.81 104 THR A C 1
ATOM 810 O O . THR A 1 104 ? -11.938 -0.974 18.540 1.00 94.81 104 THR A O 1
ATOM 813 N N . ASP A 1 105 ? -13.561 -0.063 19.790 1.00 92.38 105 ASP A N 1
ATOM 814 C CA . ASP A 1 105 ? -14.424 -1.251 19.796 1.00 92.38 105 ASP A CA 1
ATOM 815 C C . ASP A 1 105 ? -14.993 -1.552 18.403 1.00 92.38 105 ASP A C 1
ATOM 817 O O . ASP A 1 105 ? -15.234 -2.712 18.069 1.00 92.38 105 ASP A O 1
ATOM 821 N N . ALA A 1 106 ? -15.179 -0.517 17.579 1.00 92.31 106 ALA A N 1
ATOM 822 C CA . ALA A 1 106 ? -15.656 -0.660 16.211 1.00 92.31 106 ALA A CA 1
ATOM 823 C C . ALA A 1 106 ? -14.575 -1.220 15.266 1.00 92.31 106 ALA A C 1
ATOM 825 O O . ALA A 1 106 ? -14.893 -1.903 14.286 1.00 92.31 106 ALA A O 1
ATOM 826 N N . GLY A 1 107 ? -13.297 -0.936 15.536 1.00 94.31 107 GLY A N 1
ATOM 827 C CA . GLY A 1 107 ? -12.184 -1.321 14.673 1.00 94.31 107 GLY A CA 1
ATOM 828 C C . GLY A 1 107 ? -10.978 -0.392 14.776 1.00 94.31 107 GLY A C 1
ATOM 829 O O . GLY A 1 107 ? -10.830 0.361 15.738 1.00 94.31 107 GLY A O 1
ATOM 830 N N . LEU A 1 108 ? -10.105 -0.469 13.774 1.00 94.81 108 LEU A N 1
ATOM 831 C CA . LEU A 1 108 ? -8.899 0.346 13.670 1.00 94.81 108 LEU A CA 1
ATOM 832 C C . LEU A 1 108 ? -9.105 1.457 12.644 1.00 94.81 108 LEU A C 1
ATOM 834 O O . LEU A 1 108 ? -9.265 1.178 11.455 1.00 94.81 108 LEU A O 1
ATOM 838 N N . ASP A 1 109 ? -9.051 2.697 13.109 1.00 95.56 109 ASP A N 1
ATOM 839 C CA . ASP A 1 109 ? -8.995 3.869 12.248 1.00 95.56 109 ASP A CA 1
ATOM 840 C C . ASP A 1 109 ? -7.549 4.167 11.846 1.00 95.56 109 ASP A C 1
ATOM 842 O O . ASP A 1 109 ? -6.642 4.137 12.685 1.00 95.56 109 ASP A O 1
ATOM 846 N N . VAL A 1 110 ? -7.334 4.389 10.548 1.00 94.69 110 VAL A N 1
ATOM 847 C CA . VAL A 1 110 ? -6.015 4.569 9.938 1.00 94.69 110 VAL A CA 1
ATOM 848 C C . VAL A 1 110 ? -5.991 5.885 9.175 1.00 94.69 110 VAL A C 1
ATOM 850 O O . VAL A 1 110 ? -6.286 5.948 7.977 1.00 94.69 110 VAL A O 1
ATOM 853 N N . VAL A 1 111 ? -5.563 6.934 9.872 1.00 94.44 111 VAL A N 1
ATOM 854 C CA . VAL A 1 111 ? -5.415 8.277 9.311 1.00 94.44 111 VAL A CA 1
ATOM 855 C C . VAL A 1 111 ? -4.005 8.426 8.754 1.00 94.44 111 VAL A C 1
ATOM 857 O O . VAL A 1 111 ? -3.004 8.237 9.450 1.00 94.44 111 VAL A O 1
ATOM 860 N N . ARG A 1 112 ? -3.893 8.748 7.468 1.00 92.62 112 ARG A N 1
ATOM 861 C CA . ARG A 1 112 ? -2.633 8.870 6.735 1.00 92.62 112 ARG A CA 1
ATOM 862 C C . ARG A 1 112 ? -2.509 10.270 6.139 1.00 92.62 112 ARG A C 1
ATOM 864 O O . ARG A 1 112 ? -2.820 10.464 4.966 1.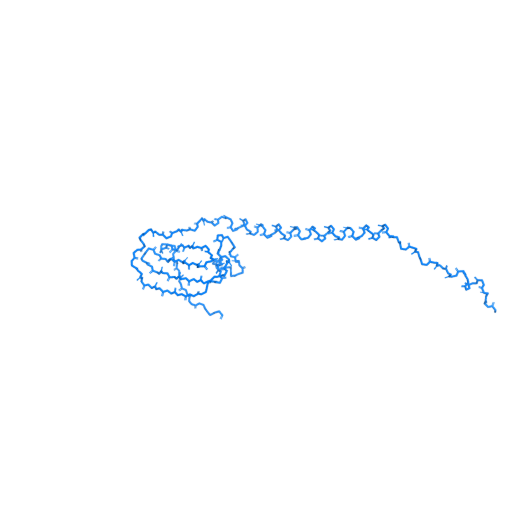00 92.62 112 ARG A O 1
ATOM 871 N N . PRO A 1 113 ? -1.937 11.241 6.875 1.00 89.50 113 PRO A N 1
ATOM 872 C CA . PRO A 1 113 ? -1.708 12.580 6.345 1.00 89.50 113 PRO A CA 1
ATOM 873 C C . PRO A 1 113 ? -0.912 12.542 5.029 1.00 89.50 113 PRO A C 1
ATOM 875 O O . PRO A 1 113 ? 0.232 12.073 4.988 1.00 89.50 113 PRO A O 1
ATOM 878 N N . GLY A 1 114 ? -1.527 13.026 3.947 1.00 83.62 114 GLY A N 1
ATOM 879 C CA . GLY A 1 114 ? -0.947 13.024 2.598 1.00 83.62 114 GLY A CA 1
ATOM 880 C C . GLY A 1 114 ? -1.164 11.738 1.785 1.00 83.62 114 GLY A C 1
ATOM 881 O O . GLY A 1 114 ? -0.587 11.606 0.706 1.00 83.62 114 GLY A O 1
ATOM 882 N N . ALA A 1 115 ? -1.978 10.801 2.270 1.00 89.44 115 ALA A N 1
ATOM 883 C CA . ALA A 1 115 ? -2.477 9.648 1.525 1.00 89.44 115 ALA A CA 1
ATOM 884 C C . ALA A 1 115 ? -3.965 9.404 1.858 1.00 89.44 115 ALA A C 1
ATOM 886 O O . ALA A 1 115 ? -4.585 10.193 2.558 1.00 89.44 115 ALA A O 1
ATOM 887 N N . THR A 1 116 ? -4.557 8.349 1.300 1.00 89.56 116 THR A N 1
ATOM 888 C CA . THR A 1 116 ? -5.975 8.017 1.512 1.00 89.56 116 THR A CA 1
ATOM 889 C C . THR A 1 116 ? -6.185 7.369 2.881 1.00 89.56 116 THR A C 1
ATOM 891 O O . THR A 1 116 ? -5.505 6.394 3.202 1.00 89.56 116 THR A O 1
ATOM 894 N N . ASP A 1 117 ? -7.129 7.855 3.672 1.00 93.00 117 ASP A N 1
ATOM 895 C CA . ASP A 1 117 ? -7.477 7.242 4.959 1.00 93.00 117 ASP A CA 1
ATOM 896 C C . ASP A 1 117 ? -8.315 5.977 4.755 1.00 93.00 117 ASP A C 1
ATOM 898 O O . ASP A 1 117 ? -8.921 5.785 3.697 1.00 93.00 117 ASP A O 1
ATOM 902 N N . PHE A 1 118 ? -8.323 5.083 5.742 1.00 93.31 118 PHE A N 1
ATOM 903 C CA . PHE A 1 118 ? -9.163 3.888 5.699 1.00 93.31 118 PHE A CA 1
ATOM 904 C C . PHE A 1 118 ? -9.445 3.327 7.089 1.00 93.31 118 PHE A C 1
ATOM 906 O O . PHE A 1 118 ? -8.721 3.592 8.044 1.00 93.31 118 PHE A O 1
ATOM 913 N N . PHE A 1 119 ? -10.475 2.490 7.181 1.00 94.19 119 PHE A N 1
ATOM 914 C CA . PHE A 1 119 ? -10.888 1.843 8.416 1.00 94.19 119 PHE A CA 1
ATOM 915 C C . PHE A 1 119 ? -10.865 0.320 8.280 1.00 94.19 119 PHE A C 1
ATOM 917 O O . PHE A 1 119 ? -11.267 -0.236 7.256 1.00 94.19 119 PHE A O 1
ATOM 924 N N . ILE A 1 120 ? -10.410 -0.365 9.330 1.00 93.81 120 ILE A N 1
ATOM 925 C CA . ILE A 1 120 ? -10.449 -1.826 9.435 1.00 93.81 120 ILE A CA 1
ATOM 926 C C . ILE A 1 120 ? -11.498 -2.206 10.488 1.00 93.81 120 ILE A C 1
ATOM 928 O O . ILE A 1 120 ? -11.220 -2.087 11.684 1.00 93.81 120 ILE A O 1
ATOM 932 N N . PRO A 1 121 ? -12.683 -2.699 10.085 1.00 94.31 121 PRO A N 1
ATOM 933 C CA . PRO A 1 121 ? -13.696 -3.158 11.027 1.00 94.31 121 PRO A CA 1
ATOM 934 C C . PRO A 1 121 ? -13.174 -4.293 11.906 1.00 94.31 121 PRO A C 1
ATOM 936 O O . PRO A 1 121 ? -12.502 -5.203 11.414 1.00 94.31 121 PRO A O 1
ATOM 939 N N . VAL A 1 122 ? -13.555 -4.305 13.185 1.00 92.62 122 VAL A N 1
ATOM 940 C CA . VAL A 1 122 ? -13.134 -5.358 14.127 1.00 92.62 122 VAL A CA 1
ATOM 941 C C . VAL A 1 122 ? -13.505 -6.762 13.632 1.00 92.62 122 VAL A C 1
ATOM 943 O O . VAL A 1 122 ? -12.724 -7.695 13.773 1.00 92.62 122 VAL A O 1
ATOM 946 N N . ALA A 1 123 ? -14.647 -6.902 12.950 1.00 92.31 123 ALA A N 1
ATOM 947 C CA . ALA A 1 123 ? -15.107 -8.166 12.370 1.00 92.31 123 ALA A CA 1
ATOM 948 C C . ALA A 1 123 ? -14.219 -8.688 11.222 1.00 92.31 123 ALA A C 1
ATOM 950 O O . ALA A 1 123 ? -14.293 -9.863 10.867 1.00 92.31 123 ALA A O 1
ATOM 951 N N . GLN A 1 124 ? -13.402 -7.821 10.620 1.00 91.62 124 GLN A N 1
ATOM 952 C CA . GLN A 1 124 ? -12.471 -8.168 9.544 1.00 91.62 124 GLN A CA 1
ATOM 953 C C . GLN A 1 124 ? -11.028 -8.318 10.045 1.00 91.62 124 GLN A C 1
ATOM 955 O O . GLN A 1 124 ? -10.178 -8.843 9.321 1.00 91.62 124 GLN A O 1
ATOM 960 N N . LEU A 1 125 ? -10.743 -7.895 11.280 1.00 90.69 125 LEU A N 1
ATOM 961 C CA . LEU A 1 125 ? -9.431 -8.022 11.896 1.00 90.69 125 LEU A CA 1
ATOM 962 C C . LEU A 1 125 ? -9.210 -9.474 12.331 1.00 90.69 125 LEU A C 1
ATOM 964 O O . LEU A 1 125 ? -9.959 -10.021 13.135 1.00 90.69 125 LEU A O 1
ATOM 968 N N . ARG A 1 126 ? -8.175 -10.111 11.775 1.00 91.62 126 ARG A N 1
ATOM 969 C CA . ARG A 1 126 ? -7.864 -11.525 12.049 1.00 91.62 126 ARG A CA 1
ATOM 970 C C . ARG A 1 126 ? -6.720 -11.701 13.035 1.00 91.62 126 ARG A C 1
ATOM 972 O O . ARG A 1 126 ? -6.828 -12.484 13.968 1.00 91.62 126 ARG A O 1
ATOM 979 N N . GLU A 1 127 ? -5.622 -10.992 12.811 1.00 89.38 127 GLU A N 1
ATOM 980 C CA . GLU A 1 127 ? -4.398 -11.118 13.597 1.00 89.38 127 GLU A CA 1
ATOM 981 C C . GLU A 1 127 ? -3.588 -9.821 13.493 1.00 89.38 127 GLU A C 1
ATOM 983 O O . GLU A 1 127 ? -3.623 -9.139 12.466 1.00 89.38 127 GLU A O 1
ATOM 988 N N . ALA A 1 128 ? -2.837 -9.504 14.546 1.00 89.06 128 ALA A N 1
ATOM 989 C CA . ALA A 1 128 ? -1.802 -8.481 14.541 1.00 89.06 128 ALA A CA 1
ATOM 990 C C . ALA A 1 128 ? -0.512 -9.091 15.095 1.00 89.06 128 ALA A C 1
ATOM 992 O O . ALA A 1 128 ? -0.514 -9.666 16.184 1.00 89.06 128 ALA A O 1
ATOM 993 N N . ARG A 1 129 ? 0.591 -8.957 14.354 1.00 89.25 129 ARG A N 1
ATOM 994 C CA . ARG A 1 129 ? 1.901 -9.481 14.752 1.00 89.25 129 ARG A CA 1
ATOM 995 C C . ARG A 1 129 ? 2.989 -8.434 14.568 1.00 89.25 129 ARG A C 1
ATOM 997 O O . ARG A 1 129 ? 2.938 -7.622 13.647 1.00 89.25 129 ARG A O 1
ATOM 1004 N N . LEU A 1 130 ? 3.983 -8.481 15.447 1.00 88.00 130 LEU A N 1
ATOM 1005 C CA . LEU A 1 130 ? 5.214 -7.717 15.304 1.00 88.00 130 LEU A CA 1
ATOM 1006 C C . LEU A 1 130 ? 6.215 -8.584 14.543 1.00 88.00 130 LEU A C 1
ATOM 1008 O O . LEU A 1 130 ? 6.843 -9.466 15.126 1.00 88.00 130 LEU A O 1
ATOM 1012 N N . ASP A 1 131 ? 6.347 -8.346 13.243 1.00 80.12 131 ASP A N 1
ATOM 1013 C CA . ASP A 1 131 ? 7.431 -8.943 12.470 1.00 80.12 131 ASP A CA 1
ATOM 1014 C C . ASP A 1 131 ? 8.720 -8.140 12.669 1.00 80.12 131 ASP A C 1
ATOM 1016 O O . ASP A 1 131 ? 8.706 -6.914 12.813 1.00 80.12 131 ASP A O 1
ATOM 1020 N N . LYS A 1 132 ? 9.857 -8.839 12.663 1.00 74.38 132 LYS A N 1
ATOM 1021 C CA . LYS A 1 132 ? 11.161 -8.186 12.544 1.00 74.38 132 LYS A CA 1
ATOM 1022 C C . LYS A 1 132 ? 11.351 -7.808 11.077 1.00 74.38 132 LYS A C 1
ATOM 1024 O O . LYS A 1 132 ? 11.378 -8.694 10.226 1.00 74.38 132 LYS A O 1
ATOM 1029 N N . GLY A 1 133 ? 11.418 -6.506 10.811 1.00 54.22 133 GLY A N 1
ATOM 1030 C CA . GLY A 1 133 ? 11.864 -5.955 9.530 1.00 54.22 133 GLY A CA 1
ATOM 1031 C C . GLY A 1 133 ? 13.375 -6.012 9.398 1.00 54.22 133 GLY A C 1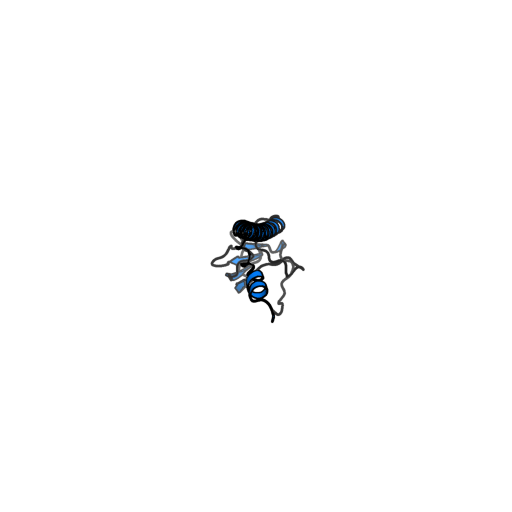
ATOM 1032 O O . GLY A 1 133 ? 14.051 -5.794 10.430 1.00 54.22 133 GLY A O 1
#

pLDDT: mean 83.44, std 13.35, range [50.41, 98.31]

Sequence (133 aa):
MTSLLELAADKESAEVTDWAARLGWVVGLLLFIALVYWLMREGWKWRGTLQGDLPELPTAPSDPGPARLELSGRYHGSTTAGQWLDRIVAHGLGTRSRVELTLTDAGLDVVRPGATDFFIPVAQLREARLDKG

Foldseek 3Di:
DPDPVVVVVPPPPPPDPPVVVVVVVVVVVVVVVVVVVVVVVVVVVVLVVVLVPPDDFADQDPDLDDFPDKDKDKQQADADVPGPVRTRPPQQRRPIFIWIWTQGQQFIWIDGVPTGTHTDGPVNDDDDDDDDD

Radius of gyration: 31.03 Å; chains: 1; bounding box: 78×28×85 Å

Secondary structure (DSSP, 8-state):
---HHHHHHT--------HHHHHHHHHHHHHHHHHHHHHHHHHHHHHHHHTTTPPPPPPPPS---S-SEEEEEEE---EETTEEEEE--GGGTT--EEEEEEE-SSE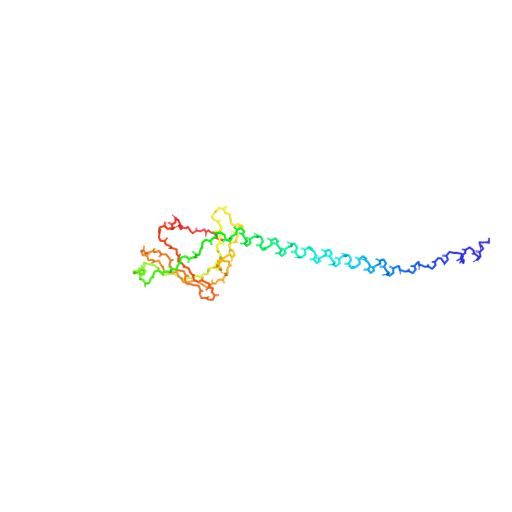EEEE-TTS--EEEEGGG---------